Protein AF-A0A183E376-F1 (afdb_monomer)

Structure (mmCIF, N/CA/C/O backbone):
data_AF-A0A183E376-F1
#
_entry.id   AF-A0A183E376-F1
#
loop_
_atom_site.group_PDB
_atom_site.id
_atom_site.type_symbol
_atom_site.label_atom_id
_atom_site.label_alt_id
_atom_site.label_comp_id
_atom_site.label_asym_id
_atom_site.label_entity_id
_atom_site.label_seq_id
_atom_site.pdbx_PDB_ins_code
_atom_site.Cartn_x
_atom_site.Cartn_y
_atom_site.Cartn_z
_atom_site.occupancy
_atom_site.B_iso_or_equiv
_atom_site.auth_seq_id
_atom_site.auth_comp_id
_atom_site.auth_asym_id
_atom_site.auth_atom_id
_atom_site.pdbx_PDB_model_num
ATOM 1 N N . MET A 1 1 ? 14.351 11.798 -11.658 1.00 50.25 1 MET A N 1
ATOM 2 C CA . MET A 1 1 ? 14.810 10.949 -10.540 1.00 50.25 1 MET A CA 1
ATOM 3 C C . MET A 1 1 ? 15.239 11.884 -9.423 1.00 50.25 1 MET A C 1
ATOM 5 O O . MET A 1 1 ? 16.156 12.667 -9.634 1.00 50.25 1 MET A O 1
ATOM 9 N N . GLY A 1 2 ? 14.465 11.924 -8.334 1.00 54.00 2 GLY A N 1
ATOM 10 C CA . GLY A 1 2 ? 14.733 12.778 -7.173 1.00 54.00 2 GLY A CA 1
ATOM 11 C C . GLY A 1 2 ? 15.981 12.310 -6.428 1.00 54.00 2 GLY A C 1
ATOM 12 O O . GLY A 1 2 ? 16.328 11.134 -6.498 1.00 54.00 2 GLY A O 1
ATOM 13 N N . GLY A 1 3 ? 16.681 13.236 -5.774 1.00 65.81 3 GLY A N 1
ATOM 14 C CA . GLY A 1 3 ? 17.903 12.918 -5.037 1.00 65.81 3 GLY A CA 1
ATOM 15 C C . GLY A 1 3 ? 17.673 11.877 -3.939 1.00 65.81 3 GLY A C 1
ATOM 16 O O . GLY A 1 3 ? 16.569 11.754 -3.410 1.00 65.81 3 GLY A O 1
ATOM 17 N N . ASN A 1 4 ? 18.739 11.167 -3.565 1.00 78.88 4 ASN A N 1
ATOM 18 C CA . ASN A 1 4 ? 18.690 10.031 -2.634 1.00 78.88 4 ASN A CA 1
ATOM 19 C C . ASN A 1 4 ? 18.028 10.346 -1.282 1.00 78.88 4 ASN A C 1
ATOM 21 O O . ASN A 1 4 ? 17.502 9.448 -0.647 1.00 78.88 4 ASN A O 1
ATOM 25 N N . ALA A 1 5 ? 17.994 11.612 -0.863 1.00 84.50 5 ALA A N 1
ATOM 26 C CA . ALA A 1 5 ? 17.405 12.006 0.411 1.00 84.50 5 ALA A CA 1
ATOM 27 C C . ALA A 1 5 ? 15.865 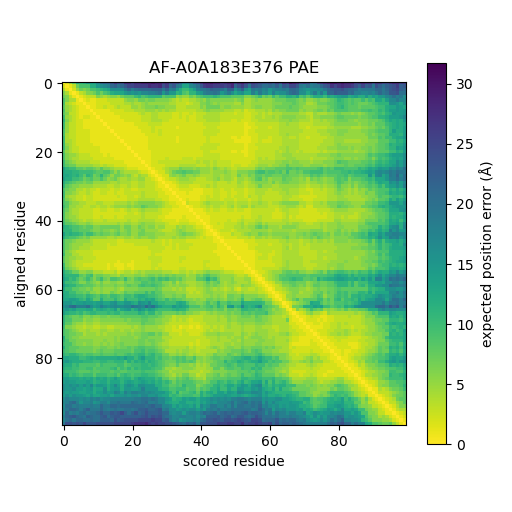12.001 0.426 1.00 84.50 5 ALA A C 1
ATOM 29 O O . ALA A 1 5 ? 15.271 11.883 1.495 1.00 84.50 5 ALA A O 1
ATOM 30 N N . SER A 1 6 ? 15.182 12.170 -0.716 1.00 86.81 6 SER A N 1
ATOM 31 C CA . SER A 1 6 ? 13.720 12.323 -0.685 1.00 86.81 6 SER A CA 1
ATOM 32 C C . SER A 1 6 ? 12.979 11.052 -0.244 1.00 86.81 6 SER A C 1
ATOM 34 O O . SER A 1 6 ? 12.087 11.179 0.597 1.00 86.81 6 SER A O 1
ATOM 36 N N . PRO A 1 7 ? 13.329 9.834 -0.715 1.00 85.56 7 PRO A N 1
ATOM 37 C CA . PRO A 1 7 ? 12.722 8.604 -0.202 1.00 85.56 7 PRO A CA 1
ATOM 38 C C . PRO A 1 7 ? 13.074 8.356 1.271 1.00 85.56 7 PRO A C 1
ATOM 40 O O . PRO A 1 7 ? 12.203 7.947 2.041 1.00 85.56 7 PRO A O 1
ATOM 43 N N . ASP A 1 8 ? 14.308 8.687 1.668 1.00 86.31 8 ASP A N 1
ATOM 44 C CA . ASP A 1 8 ? 14.815 8.526 3.037 1.00 86.31 8 ASP A CA 1
ATOM 45 C C . ASP A 1 8 ? 14.069 9.401 4.051 1.00 86.31 8 ASP A C 1
ATOM 47 O O . ASP A 1 8 ? 13.985 9.059 5.227 1.00 86.31 8 ASP A O 1
ATOM 51 N N . ILE A 1 9 ? 13.487 10.517 3.605 1.00 88.56 9 ILE A N 1
ATOM 52 C CA . ILE A 1 9 ? 12.642 11.380 4.439 1.00 88.56 9 ILE A CA 1
ATOM 53 C C . ILE A 1 9 ? 11.174 10.951 4.352 1.00 88.56 9 ILE A C 1
ATOM 55 O O . ILE A 1 9 ? 10.488 10.865 5.376 1.00 88.56 9 ILE A O 1
ATOM 59 N N . ALA A 1 10 ? 10.671 10.681 3.145 1.00 89.00 10 ALA A N 1
ATOM 60 C CA . ALA A 1 10 ? 9.257 10.393 2.926 1.00 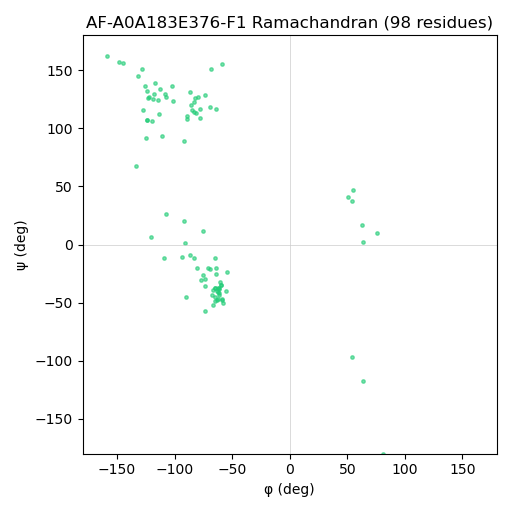89.00 10 ALA A CA 1
ATOM 61 C C . ALA A 1 10 ? 8.822 9.090 3.608 1.00 89.00 10 ALA A C 1
ATOM 63 O O . ALA A 1 10 ? 7.795 9.069 4.291 1.00 89.00 10 ALA A O 1
ATOM 64 N N . ALA A 1 11 ? 9.606 8.013 3.476 1.00 90.06 11 ALA A N 1
ATOM 65 C CA . ALA A 1 11 ? 9.193 6.709 3.981 1.00 90.06 11 ALA A CA 1
ATOM 66 C C . ALA A 1 11 ? 9.054 6.686 5.516 1.00 90.06 11 ALA A C 1
ATOM 68 O O . ALA A 1 11 ? 7.987 6.270 5.977 1.00 90.06 11 ALA A O 1
ATOM 69 N N . PRO A 1 12 ? 10.025 7.183 6.315 1.00 92.06 12 PRO A N 1
ATOM 70 C CA . PRO A 1 12 ? 9.871 7.266 7.767 1.00 92.06 12 PRO A CA 1
ATOM 71 C C . PRO A 1 12 ? 8.768 8.232 8.200 1.00 92.06 12 PRO A C 1
ATOM 73 O O . PRO A 1 12 ? 8.041 7.930 9.144 1.00 92.06 12 PRO A O 1
ATOM 76 N N . THR A 1 13 ? 8.607 9.366 7.505 1.00 92.75 13 THR A N 1
ATOM 77 C CA . THR A 1 13 ? 7.552 10.345 7.819 1.00 92.75 13 THR A CA 1
ATOM 78 C C . THR A 1 13 ? 6.171 9.699 7.737 1.00 92.75 13 THR A C 1
ATOM 80 O O . THR A 1 13 ? 5.401 9.760 8.696 1.00 92.75 13 THR A O 1
ATOM 83 N N . LEU A 1 14 ? 5.883 9.008 6.631 1.00 93.25 14 LEU A N 1
ATOM 84 C CA . LEU A 1 14 ? 4.620 8.293 6.448 1.00 93.25 14 LEU A CA 1
ATOM 85 C C . LEU A 1 14 ? 4.454 7.165 7.481 1.00 93.25 14 LEU A C 1
ATOM 87 O O . LEU A 1 14 ? 3.379 7.032 8.063 1.00 93.25 14 LEU A O 1
ATOM 91 N N . SER A 1 15 ? 5.526 6.427 7.799 1.00 93.56 15 SER A N 1
ATOM 92 C CA . SER A 1 15 ? 5.492 5.367 8.821 1.00 93.56 15 SER A CA 1
ATOM 93 C C . SER A 1 15 ? 5.138 5.890 10.214 1.00 93.56 15 SER A C 1
ATOM 95 O O . SER A 1 15 ? 4.399 5.248 10.961 1.00 93.56 15 SER A O 1
ATOM 97 N N . VAL A 1 16 ? 5.633 7.074 10.583 1.00 94.94 16 VAL A N 1
ATOM 98 C CA . VAL A 1 16 ? 5.304 7.711 11.867 1.00 94.94 16 VAL A CA 1
ATOM 99 C C . VAL A 1 16 ? 3.827 8.118 11.916 1.00 94.94 16 VAL A C 1
ATOM 101 O O . VAL A 1 16 ? 3.173 7.925 12.945 1.00 94.94 16 VAL A O 1
ATOM 104 N N . MET A 1 17 ? 3.274 8.627 10.811 1.00 94.50 17 MET A N 1
ATOM 105 C CA . MET A 1 17 ? 1.849 8.974 10.710 1.00 94.50 17 MET A CA 1
ATOM 106 C C . MET A 1 17 ? 0.959 7.733 10.885 1.00 94.50 17 MET A C 1
ATOM 108 O O . MET A 1 17 ? 0.031 7.745 11.699 1.00 94.50 17 MET A O 1
ATOM 112 N N . GLU A 1 18 ? 1.288 6.642 10.189 1.00 94.25 18 GLU A N 1
ATOM 113 C CA . GLU A 1 18 ? 0.611 5.341 10.304 1.00 94.25 18 GLU A CA 1
ATOM 114 C C . GLU A 1 18 ? 0.670 4.808 11.741 1.00 94.25 18 GLU A C 1
ATOM 116 O O . GLU A 1 18 ? -0.358 4.448 12.320 1.00 94.25 18 GLU A O 1
ATOM 121 N N . PHE A 1 19 ? 1.858 4.830 12.356 1.00 94.25 19 PHE A N 1
ATOM 122 C CA . PHE A 1 19 ? 2.059 4.379 13.732 1.00 94.25 19 PHE A CA 1
ATOM 123 C C . PHE A 1 19 ? 1.205 5.166 14.730 1.00 94.25 19 PHE A C 1
ATOM 125 O O . PHE A 1 19 ? 0.532 4.575 15.579 1.00 94.25 19 PHE A O 1
ATOM 132 N N . HIS A 1 20 ? 1.191 6.498 14.633 1.00 95.19 20 HIS A N 1
ATOM 133 C CA . HIS A 1 20 ? 0.368 7.328 15.511 1.00 95.19 20 HIS A CA 1
ATOM 134 C C . HIS A 1 20 ? -1.123 7.038 15.354 1.00 95.19 20 HIS A C 1
ATOM 136 O O . HIS A 1 20 ? -1.853 7.038 16.351 1.00 95.19 20 HIS A O 1
ATOM 142 N N . TYR A 1 21 ? -1.572 6.775 14.128 1.00 94.12 21 TYR A N 1
ATOM 143 C CA . TYR A 1 21 ? -2.957 6.425 13.864 1.00 94.12 21 TYR A CA 1
ATOM 144 C C . TYR A 1 21 ? -3.331 5.072 14.478 1.00 94.12 21 TYR A C 1
ATOM 146 O O . TYR A 1 21 ? -4.291 5.007 15.250 1.00 94.12 21 TYR A O 1
ATOM 154 N N . ILE A 1 22 ? -2.548 4.023 14.204 1.00 92.69 22 ILE A N 1
ATOM 155 C CA . ILE A 1 22 ? -2.784 2.659 14.708 1.00 92.69 22 ILE A CA 1
ATOM 156 C C . ILE A 1 22 ? -2.736 2.638 16.236 1.00 92.69 22 ILE A C 1
ATOM 158 O O . ILE A 1 22 ? -3.626 2.084 16.879 1.00 92.69 22 ILE A O 1
ATOM 162 N N . ARG A 1 23 ? -1.756 3.319 16.841 1.00 94.19 23 ARG A N 1
ATOM 163 C CA . ARG A 1 23 ? -1.627 3.405 18.303 1.00 94.19 23 ARG A CA 1
ATOM 164 C C . ARG A 1 23 ? -2.853 4.038 18.967 1.00 94.19 23 ARG A C 1
ATOM 166 O O . ARG A 1 23 ? -3.204 3.652 20.078 1.00 94.19 23 ARG A O 1
ATOM 173 N N . ARG A 1 24 ? -3.494 5.017 18.319 1.00 94.88 24 ARG A N 1
ATOM 174 C CA . ARG A 1 24 ? -4.725 5.655 18.821 1.00 94.88 24 ARG A CA 1
ATOM 175 C C . ARG A 1 24 ? -5.983 4.830 18.540 1.00 94.88 24 ARG A C 1
ATOM 177 O O . ARG A 1 24 ? -6.987 5.035 19.213 1.00 94.88 24 ARG A O 1
ATOM 184 N N . HIS A 1 25 ? -5.927 3.908 17.581 1.00 90.81 25 HIS A N 1
ATOM 185 C CA . HIS A 1 25 ? -7.066 3.104 17.144 1.00 90.81 25 HIS A CA 1
ATOM 186 C C . HIS A 1 25 ? -6.676 1.614 17.021 1.00 90.81 25 HIS A C 1
ATOM 188 O O . HIS A 1 25 ? -6.647 1.062 15.915 1.00 90.81 25 HIS A O 1
ATOM 194 N N . PRO A 1 26 ? -6.382 0.941 18.150 1.00 84.19 26 PRO A N 1
ATOM 195 C CA . PRO A 1 26 ? -5.799 -0.405 18.158 1.00 84.19 26 PRO A CA 1
ATOM 196 C C . PRO A 1 26 ? -6.705 -1.493 17.558 1.00 84.19 26 PRO A C 1
ATOM 198 O O . PRO A 1 26 ? -6.209 -2.529 17.134 1.00 84.19 26 PRO A O 1
ATOM 201 N N . ASN A 1 27 ? -8.017 -1.251 17.468 1.00 85.38 27 ASN A N 1
ATOM 202 C CA . ASN A 1 27 ? -9.012 -2.221 16.990 1.00 85.38 27 ASN A CA 1
ATOM 203 C C . ASN A 1 27 ? -9.558 -1.886 15.594 1.00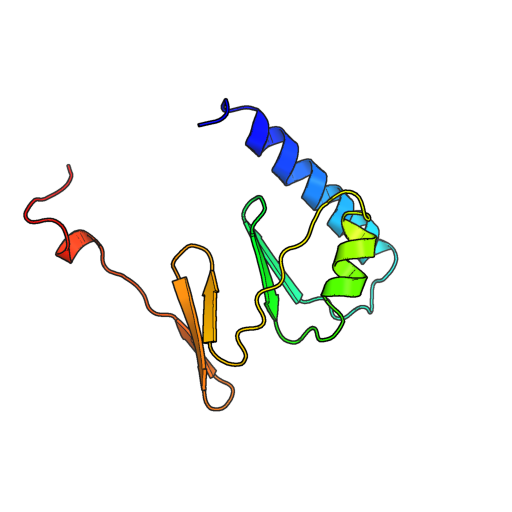 85.38 27 ASN A C 1
ATOM 205 O O . ASN A 1 27 ? -10.690 -2.224 15.268 1.00 85.38 27 ASN A O 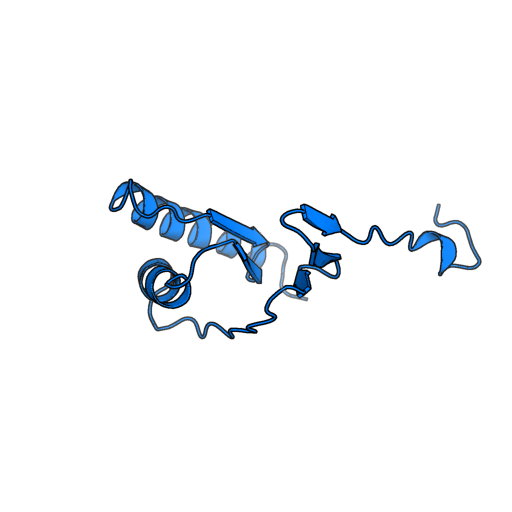1
ATOM 209 N N . THR A 1 28 ? -8.782 -1.178 14.775 1.00 82.12 28 THR A N 1
ATOM 210 C CA . THR A 1 28 ? -9.209 -0.786 13.420 1.00 82.12 28 THR A CA 1
ATOM 211 C C . THR A 1 28 ? -9.268 -1.943 12.433 1.00 82.12 28 THR A C 1
ATOM 213 O O . THR A 1 28 ? -9.916 -1.807 11.403 1.00 82.12 28 THR A O 1
ATOM 216 N N . GLY A 1 29 ? -8.579 -3.057 12.702 1.00 82.62 29 GLY A N 1
ATOM 217 C CA . GLY A 1 29 ? -8.466 -4.159 11.740 1.00 82.62 29 GLY A CA 1
ATOM 218 C C . GLY A 1 29 ? -7.748 -3.764 10.443 1.00 82.62 29 GLY A C 1
ATOM 219 O O . GLY A 1 29 ? -7.860 -4.467 9.444 1.00 82.62 29 GLY A O 1
ATOM 220 N N . LEU A 1 30 ? -7.026 -2.636 10.443 1.00 86.19 30 LEU A N 1
ATOM 221 C CA . LEU A 1 30 ? -6.309 -2.128 9.279 1.00 86.19 30 LEU A CA 1
ATOM 222 C C . LEU A 1 30 ? -5.198 -3.096 8.867 1.00 86.19 30 LEU A C 1
ATOM 224 O O . LEU A 1 30 ? -4.235 -3.300 9.604 1.00 86.19 30 LEU A O 1
ATOM 228 N N . CYS A 1 31 ? -5.324 -3.647 7.661 1.00 86.19 31 CYS A N 1
ATOM 229 C CA . CYS A 1 31 ? -4.314 -4.477 7.022 1.00 86.19 31 CYS A CA 1
ATOM 230 C C . CYS A 1 31 ? -3.955 -3.866 5.665 1.00 86.19 31 CYS A C 1
ATOM 232 O O . CYS A 1 31 ? -4.752 -3.883 4.723 1.00 86.19 31 CYS A O 1
ATOM 234 N N . PHE A 1 32 ? -2.763 -3.281 5.579 1.00 90.06 32 PHE A N 1
ATOM 235 C CA . PHE A 1 32 ? -2.251 -2.710 4.342 1.00 90.06 32 PHE A CA 1
ATOM 236 C C . PHE A 1 32 ? -0.727 -2.829 4.267 1.00 90.06 32 PHE A C 1
ATOM 238 O O . PHE A 1 32 ? -0.041 -2.933 5.284 1.00 90.06 32 PHE A O 1
ATOM 245 N N . PHE A 1 33 ? -0.212 -2.789 3.045 1.00 90.44 33 PHE A N 1
ATOM 246 C CA . PHE A 1 33 ? 1.206 -2.736 2.719 1.00 90.44 33 PHE A CA 1
ATOM 247 C C . PHE A 1 33 ? 1.489 -1.422 2.004 1.00 90.44 33 PHE A C 1
ATOM 249 O O . PHE A 1 33 ? 0.709 -1.004 1.149 1.00 90.44 33 PHE A O 1
ATOM 256 N N . ARG A 1 34 ? 2.610 -0.778 2.329 1.00 92.50 34 ARG A N 1
ATOM 257 C CA . ARG A 1 34 ? 3.056 0.432 1.639 1.00 92.50 34 ARG A CA 1
ATOM 258 C C . ARG A 1 34 ? 4.473 0.261 1.119 1.00 92.50 34 ARG A C 1
ATOM 260 O O . ARG A 1 34 ? 5.353 -0.205 1.839 1.00 92.50 34 ARG A O 1
ATOM 267 N N . TYR A 1 35 ? 4.686 0.701 -0.112 1.00 90.25 35 TYR A N 1
ATOM 268 C CA . TYR A 1 35 ? 6.004 0.875 -0.700 1.00 90.25 35 TYR A CA 1
ATOM 269 C C . TYR A 1 35 ? 6.138 2.313 -1.181 1.00 90.25 35 TYR A C 1
ATOM 271 O O . TYR A 1 35 ? 5.524 2.700 -2.173 1.00 90.25 35 TYR A O 1
ATOM 279 N N . ILE A 1 36 ? 6.930 3.094 -0.443 1.00 87.69 36 ILE A N 1
ATOM 280 C CA . ILE A 1 36 ? 7.077 4.544 -0.613 1.00 87.69 36 ILE A CA 1
ATOM 281 C C . ILE A 1 36 ? 5.700 5.228 -0.557 1.00 87.69 36 ILE A C 1
ATOM 283 O O . ILE A 1 36 ? 5.201 5.454 0.547 1.00 87.69 36 ILE A O 1
ATOM 287 N N . ASP A 1 37 ? 5.096 5.509 -1.707 1.00 86.12 37 ASP A N 1
ATOM 288 C CA . ASP A 1 37 ? 3.822 6.196 -1.918 1.00 86.12 37 ASP A CA 1
ATOM 289 C C . ASP A 1 37 ? 2.698 5.274 -2.426 1.00 86.12 37 ASP A C 1
ATOM 291 O O . ASP A 1 37 ? 1.527 5.651 -2.380 1.00 86.12 37 ASP A O 1
ATOM 295 N N . ASN A 1 38 ? 3.017 4.047 -2.846 1.00 89.06 38 ASN A N 1
ATOM 296 C CA . ASN A 1 38 ? 2.030 3.062 -3.278 1.00 89.06 38 ASN A CA 1
ATOM 297 C C . ASN A 1 38 ? 1.494 2.274 -2.085 1.00 89.06 38 ASN A C 1
ATOM 299 O O . ASN A 1 38 ? 2.272 1.731 -1.296 1.00 89.06 38 ASN A O 1
ATOM 303 N N . ILE A 1 39 ? 0.168 2.153 -1.983 1.00 91.25 39 ILE A N 1
ATOM 304 C CA . ILE A 1 39 ? -0.500 1.444 -0.888 1.00 91.25 39 ILE A CA 1
ATOM 305 C C . ILE A 1 39 ? -1.414 0.345 -1.431 1.00 91.25 39 ILE A C 1
ATOM 307 O O . ILE A 1 39 ? -2.245 0.588 -2.303 1.00 91.25 39 ILE A O 1
ATOM 311 N N . LEU A 1 40 ? -1.292 -0.848 -0.855 1.00 90.44 40 LEU A N 1
ATOM 312 C CA . LEU A 1 40 ? -2.180 -1.983 -1.066 1.00 90.44 40 LEU A CA 1
ATOM 313 C C . LEU A 1 40 ? -2.928 -2.276 0.234 1.00 90.44 40 LEU A C 1
ATOM 315 O O . LEU A 1 40 ? -2.321 -2.720 1.204 1.00 90.44 40 LEU A O 1
ATOM 319 N N . ALA A 1 41 ? -4.240 -2.062 0.252 1.00 89.00 41 ALA A N 1
ATOM 320 C CA . ALA A 1 41 ? -5.098 -2.436 1.373 1.00 89.00 41 ALA A CA 1
ATOM 321 C C . ALA A 1 41 ? -5.871 -3.718 1.048 1.00 89.00 41 ALA A C 1
ATOM 323 O O . ALA A 1 41 ? -6.406 -3.858 -0.052 1.00 89.00 41 ALA A O 1
ATOM 324 N N . ILE A 1 42 ? -5.948 -4.644 2.006 1.00 83.38 42 ILE A N 1
ATOM 325 C CA . ILE A 1 42 ? -6.635 -5.931 1.836 1.00 83.38 42 ILE A CA 1
ATOM 326 C C . ILE A 1 42 ? -7.787 -6.001 2.833 1.00 83.38 42 ILE A C 1
ATOM 328 O O . ILE A 1 42 ? -7.596 -5.774 4.025 1.00 83.38 42 ILE A O 1
ATOM 332 N N . ASN A 1 43 ? -8.983 -6.333 2.339 1.00 81.19 43 ASN A N 1
ATOM 333 C CA . ASN A 1 43 ? -10.185 -6.520 3.158 1.00 81.19 43 ASN A CA 1
ATOM 334 C C . ASN A 1 43 ? -10.519 -5.319 4.072 1.00 81.19 43 ASN A C 1
ATOM 336 O O . ASN A 1 43 ? -10.959 -5.483 5.207 1.00 81.19 43 ASN A O 1
ATOM 340 N N . CYS A 1 44 ? -10.292 -4.098 3.584 1.00 82.81 44 CYS A N 1
ATOM 341 C CA . CYS A 1 44 ? -10.552 -2.870 4.327 1.00 82.81 44 CYS A CA 1
ATOM 342 C C . CYS A 1 44 ? -11.472 -1.961 3.501 1.00 82.81 44 CYS A C 1
ATOM 344 O O . CYS A 1 44 ? -11.007 -1.195 2.659 1.00 82.81 44 CYS A O 1
ATOM 346 N N . LEU A 1 45 ? -12.787 -2.088 3.715 1.00 80.00 45 LEU A N 1
ATOM 347 C CA . LEU A 1 45 ? -13.807 -1.324 2.979 1.00 80.00 45 LEU A CA 1
ATOM 348 C C . LEU A 1 45 ? -13.662 0.185 3.211 1.00 80.00 45 LEU A C 1
ATOM 350 O O . LEU A 1 45 ? -13.683 0.965 2.263 1.00 80.00 45 LEU A O 1
ATOM 354 N N . ASP A 1 46 ? -13.404 0.577 4.459 1.00 85.81 46 ASP A N 1
ATOM 355 C CA . ASP A 1 46 ? -13.291 1.980 4.866 1.00 85.81 46 ASP A CA 1
ATOM 356 C C . ASP A 1 46 ? -11.845 2.500 4.785 1.00 85.81 46 ASP A C 1
ATOM 358 O O . ASP A 1 46 ? -11.486 3.498 5.422 1.00 85.81 46 ASP A O 1
ATOM 362 N N . PHE A 1 47 ? -10.979 1.830 4.008 1.00 87.31 47 PHE A N 1
ATOM 363 C CA . PHE A 1 47 ? -9.557 2.169 3.939 1.00 87.31 47 PHE A CA 1
ATOM 364 C C . PHE A 1 47 ? -9.331 3.634 3.568 1.00 87.31 47 PHE A C 1
ATOM 366 O O . PHE A 1 47 ? -8.470 4.287 4.149 1.00 87.31 47 PHE A O 1
ATOM 373 N N . LEU A 1 48 ? -10.121 4.176 2.639 1.00 87.56 48 LEU A N 1
ATOM 374 C CA . LEU A 1 48 ? -9.969 5.560 2.201 1.00 87.56 48 LEU A CA 1
ATOM 375 C C . LEU A 1 48 ? -10.210 6.561 3.342 1.00 87.56 48 LEU A C 1
ATOM 377 O O . LEU A 1 48 ? -9.501 7.564 3.444 1.00 87.56 48 LEU A O 1
ATOM 381 N N . ASP A 1 49 ? -11.166 6.286 4.227 1.00 89.38 49 ASP A N 1
ATOM 382 C CA . ASP A 1 49 ? -11.451 7.150 5.373 1.00 89.38 49 ASP A CA 1
ATOM 383 C C . ASP A 1 49 ? -10.371 7.039 6.446 1.00 89.38 49 ASP A C 1
ATOM 385 O O . ASP A 1 49 ? -10.003 8.043 7.063 1.00 89.3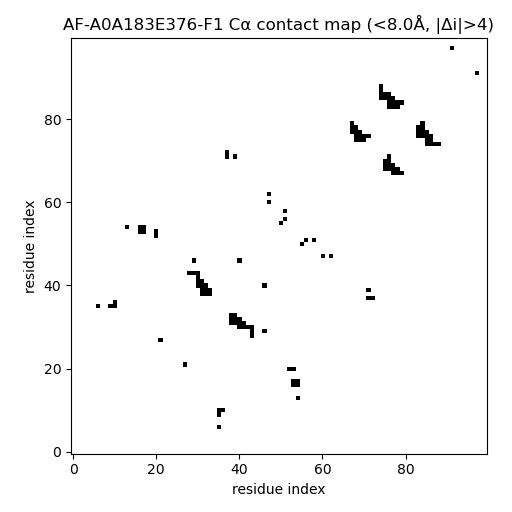8 49 ASP A O 1
ATOM 389 N N . HIS A 1 50 ? -9.811 5.845 6.641 1.00 90.75 50 HIS A N 1
ATOM 390 C CA . HIS A 1 50 ? -8.619 5.668 7.464 1.00 90.75 50 HIS A CA 1
ATOM 391 C C . HIS A 1 50 ? -7.420 6.415 6.874 1.00 90.75 50 HIS A C 1
ATOM 393 O O . HIS A 1 50 ? -6.776 7.187 7.579 1.00 90.75 50 HIS A O 1
ATOM 399 N N . ALA A 1 51 ? -7.163 6.268 5.578 1.00 90.69 51 ALA A N 1
ATOM 400 C CA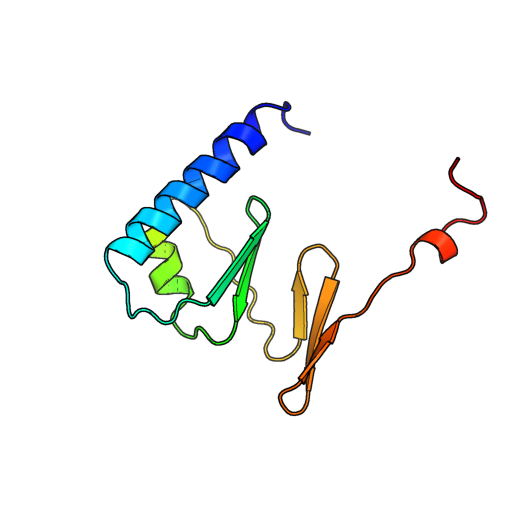 . ALA A 1 51 ? -6.036 6.884 4.895 1.00 90.69 51 ALA A CA 1
ATOM 401 C C . ALA A 1 51 ? -6.103 8.419 4.939 1.00 90.69 51 ALA A C 1
ATOM 403 O O . ALA A 1 51 ? -5.102 9.060 5.249 1.00 90.69 51 ALA A O 1
ATOM 404 N N . LYS A 1 52 ? -7.288 9.023 4.765 1.00 91.06 52 LYS A N 1
ATOM 405 C CA . LYS A 1 52 ? -7.488 10.474 4.965 1.00 91.06 52 LYS A CA 1
ATOM 406 C C . LYS A 1 52 ? -7.158 10.931 6.387 1.00 91.06 52 LYS A C 1
ATOM 408 O O . LYS A 1 52 ? -6.663 12.038 6.576 1.00 91.06 52 LYS A O 1
ATOM 413 N N . LYS A 1 53 ? -7.430 10.102 7.399 1.00 92.62 53 LYS A N 1
ATOM 414 C CA . LYS A 1 53 ? -7.094 10.408 8.801 1.00 92.62 53 LYS A CA 1
ATOM 415 C C . LYS A 1 53 ? -5.609 10.194 9.104 1.00 92.62 53 LYS A C 1
ATOM 417 O O . LYS A 1 53 ? -5.077 10.887 9.966 1.00 92.62 53 LYS A O 1
ATOM 422 N N . ILE A 1 54 ? -4.962 9.247 8.422 1.00 93.19 54 ILE A N 1
ATOM 423 C CA . ILE A 1 54 ? -3.529 8.966 8.565 1.00 93.19 54 ILE A CA 1
ATOM 424 C C . ILE A 1 54 ? -2.717 10.078 7.901 1.00 93.19 54 ILE A C 1
ATOM 426 O O . ILE A 1 54 ? -1.914 10.716 8.570 1.00 93.19 54 ILE A O 1
ATOM 430 N N . TYR A 1 55 ? -2.941 10.323 6.608 1.00 92.00 55 TYR A N 1
ATOM 431 C CA . TYR A 1 55 ? -2.102 11.201 5.784 1.00 92.00 55 TYR A CA 1
ATOM 432 C C . TYR A 1 55 ? -2.609 12.647 5.721 1.00 92.00 55 TYR A C 1
ATOM 434 O O . TYR A 1 55 ? -1.898 13.537 5.261 1.00 92.00 55 TYR A O 1
ATOM 442 N N . GLY A 1 56 ? -3.823 12.906 6.209 1.00 88.69 56 GLY A N 1
ATOM 443 C CA . GLY A 1 56 ? -4.494 14.192 6.064 1.00 88.69 56 GLY A CA 1
ATOM 444 C C . GLY A 1 56 ? -5.158 14.355 4.695 1.00 88.69 56 GLY A C 1
ATOM 445 O O . GLY A 1 56 ? -5.116 13.476 3.837 1.00 88.69 56 GLY A O 1
ATOM 446 N N . THR A 1 57 ? -5.792 15.507 4.486 1.00 83.31 57 THR A N 1
ATOM 447 C CA . THR A 1 57 ? -6.489 15.846 3.232 1.00 83.31 57 THR A CA 1
ATOM 448 C C . THR A 1 57 ? -5.574 16.465 2.179 1.00 83.31 57 THR A C 1
ATOM 450 O O . THR A 1 57 ? -5.988 16.649 1.039 1.00 83.31 57 THR A O 1
ATOM 453 N N . THR A 1 58 ? -4.335 16.792 2.550 1.00 80.00 58 THR A N 1
ATOM 454 C CA . THR A 1 58 ? -3.346 17.415 1.665 1.00 80.00 58 THR A CA 1
ATOM 455 C C . THR A 1 58 ? -2.785 16.429 0.642 1.00 80.00 58 THR A C 1
ATOM 457 O O . THR A 1 58 ? -2.418 16.832 -0.459 1.00 80.00 58 THR A O 1
ATOM 460 N N . PHE A 1 59 ? -2.729 15.138 0.983 1.00 79.50 59 PHE A N 1
ATOM 461 C CA . PHE A 1 59 ? -2.322 14.089 0.054 1.00 79.50 59 PHE A CA 1
ATOM 462 C C . PHE A 1 59 ? -3.524 13.623 -0.767 1.00 79.50 59 PHE A C 1
ATOM 464 O O . PHE A 1 59 ? -4.516 13.131 -0.230 1.00 79.50 59 PHE A O 1
ATOM 471 N N . THR A 1 60 ? -3.425 13.764 -2.090 1.00 81.31 60 THR A N 1
ATOM 472 C CA . THR A 1 60 ? -4.434 13.226 -3.006 1.00 81.31 60 THR A CA 1
ATOM 473 C C . THR A 1 60 ? -4.207 11.726 -3.153 1.00 81.31 60 THR A C 1
ATOM 475 O O . THR A 1 60 ? -3.223 11.299 -3.751 1.00 81.31 60 THR A O 1
ATOM 478 N N . LEU A 1 61 ? -5.106 10.926 -2.584 1.00 81.75 61 LEU A N 1
ATOM 479 C CA . LEU A 1 61 ? -5.080 9.472 -2.708 1.00 81.75 61 LEU A CA 1
ATOM 480 C C . LEU A 1 61 ? -5.886 9.057 -3.937 1.00 81.75 61 LEU A C 1
ATOM 482 O O . LEU A 1 61 ? -7.117 9.113 -3.931 1.00 81.75 61 LEU A O 1
ATOM 486 N N . ASN A 1 62 ? -5.189 8.619 -4.982 1.00 81.44 62 ASN A N 1
ATOM 487 C CA . ASN A 1 62 ? -5.829 8.017 -6.143 1.00 81.44 62 ASN A CA 1
ATOM 488 C C . ASN A 1 62 ? -6.211 6.579 -5.798 1.00 81.44 62 ASN A C 1
ATOM 490 O O . ASN A 1 62 ? -5.353 5.753 -5.496 1.00 81.44 62 ASN A O 1
ATOM 494 N N . THR A 1 63 ? -7.511 6.294 -5.808 1.00 75.38 63 THR A N 1
ATOM 495 C CA . THR A 1 63 ? -8.030 4.963 -5.496 1.00 75.38 63 THR A CA 1
ATOM 496 C C . THR A 1 63 ? -8.386 4.234 -6.778 1.00 75.38 63 THR A C 1
ATOM 498 O O . THR A 1 63 ? -9.208 4.698 -7.565 1.00 75.38 63 THR A O 1
ATOM 501 N N . THR A 1 64 ? -7.785 3.064 -6.965 1.00 76.94 64 THR A N 1
ATOM 502 C CA . THR A 1 64 ? -8.122 2.157 -8.061 1.00 76.94 64 THR A CA 1
ATOM 503 C C . THR A 1 64 ? -8.802 0.939 -7.451 1.00 76.94 64 THR A C 1
ATOM 505 O O . THR A 1 64 ? -8.137 0.012 -6.985 1.00 76.94 64 THR A O 1
ATOM 508 N N . TYR A 1 65 ? -10.138 0.947 -7.385 1.00 72.56 65 TYR A N 1
ATOM 509 C CA . TYR A 1 65 ? -10.862 -0.263 -7.001 1.00 72.56 65 TYR A CA 1
ATOM 510 C C . TYR A 1 65 ? -10.722 -1.284 -8.121 1.00 72.56 65 TYR A C 1
ATOM 512 O O . TYR A 1 65 ? -11.163 -1.043 -9.242 1.00 72.56 65 TYR A O 1
ATOM 520 N N . SER A 1 66 ? -10.113 -2.418 -7.800 1.00 66.31 66 SER A N 1
ATOM 521 C CA . SER A 1 66 ? -9.785 -3.432 -8.801 1.00 66.31 66 SER A CA 1
ATOM 522 C C . SER A 1 66 ? -10.465 -4.788 -8.495 1.00 66.31 66 SER A C 1
ATOM 524 O O . SER A 1 66 ? -10.311 -5.777 -9.208 1.00 66.31 66 SER A O 1
ATOM 526 N N . GLY A 1 67 ? -11.334 -4.823 -7.473 1.00 81.56 67 GLY A N 1
ATOM 527 C CA . GLY A 1 67 ? -12.118 -6.005 -7.118 1.00 81.56 67 GLY A CA 1
ATOM 528 C C . GLY A 1 67 ? -11.235 -7.173 -6.686 1.00 81.56 67 GLY A C 1
ATOM 529 O O . GLY A 1 67 ? -10.542 -7.090 -5.676 1.00 81.56 67 GLY A O 1
ATOM 530 N N . GLN A 1 68 ? -11.290 -8.268 -7.444 1.00 84.12 68 GLN A N 1
ATOM 531 C CA . GLN A 1 68 ? -10.515 -9.488 -7.198 1.00 84.12 68 GLN A CA 1
ATOM 532 C C . GLN A 1 68 ? -9.160 -9.510 -7.911 1.00 84.12 68 GLN A C 1
ATOM 534 O O . GLN A 1 68 ? -8.455 -10.502 -7.808 1.00 84.12 68 GLN A O 1
ATOM 539 N N . TYR A 1 69 ? -8.785 -8.466 -8.640 1.00 86.69 69 TYR A N 1
ATOM 540 C CA . TYR A 1 69 ? -7.510 -8.376 -9.347 1.00 86.69 69 TYR A CA 1
ATOM 541 C C . TYR A 1 69 ? -6.876 -7.027 -9.035 1.00 86.69 69 TYR A C 1
ATOM 543 O O . TYR A 1 69 ? -7.603 -6.067 -8.878 1.00 86.69 69 TYR A O 1
ATOM 551 N N . THR A 1 70 ? -5.563 -6.898 -8.925 1.00 87.81 70 THR A N 1
ATOM 5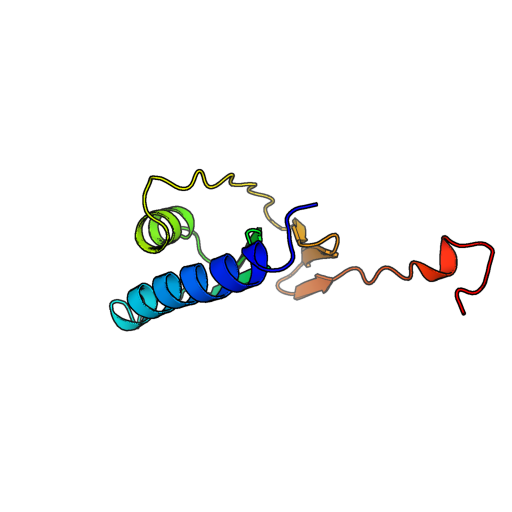52 C CA . THR A 1 70 ? -4.886 -5.597 -8.851 1.00 87.81 70 THR A CA 1
ATOM 553 C C . THR A 1 70 ? -3.427 -5.747 -9.258 1.00 87.81 70 THR A C 1
ATOM 555 O O . THR A 1 70 ? -2.888 -6.851 -9.230 1.00 87.81 70 THR A O 1
ATOM 558 N N . CYS A 1 71 ? -2.774 -4.639 -9.597 1.00 87.69 71 CYS A N 1
ATOM 559 C CA . CYS A 1 71 ? -1.332 -4.599 -9.806 1.00 87.69 71 CYS A CA 1
ATOM 560 C C . CYS A 1 71 ? -0.689 -3.716 -8.737 1.00 87.69 71 CYS A C 1
ATOM 562 O O . CYS A 1 71 ? -1.048 -2.546 -8.596 1.00 87.69 71 CYS A O 1
ATOM 564 N N . PHE A 1 72 ? 0.275 -4.261 -7.998 1.00 87.94 72 PHE A N 1
ATOM 565 C CA . PHE A 1 72 ? 1.031 -3.531 -6.982 1.00 87.94 72 PHE A CA 1
ATOM 566 C C . PHE A 1 72 ? 2.530 -3.706 -7.225 1.00 87.94 72 PHE A C 1
ATOM 568 O O . PHE A 1 72 ? 3.037 -4.815 -7.119 1.00 87.94 72 PHE A O 1
ATOM 575 N N . LEU A 1 73 ? 3.244 -2.619 -7.541 1.00 88.31 73 LEU A N 1
ATOM 576 C CA . LEU A 1 73 ? 4.680 -2.652 -7.885 1.00 88.31 73 LEU A CA 1
ATOM 577 C C . LEU A 1 73 ? 4.991 -3.625 -9.033 1.00 88.31 73 LEU A C 1
ATOM 579 O O . LEU A 1 73 ? 5.887 -4.459 -8.927 1.00 88.31 73 LEU A O 1
ATOM 583 N N . ASP A 1 74 ? 4.197 -3.548 -10.100 1.00 86.00 74 ASP A N 1
ATOM 584 C CA . ASP A 1 74 ? 4.218 -4.469 -11.245 1.00 86.00 74 ASP A CA 1
ATOM 585 C C . ASP A 1 74 ? 3.858 -5.929 -10.920 1.00 86.00 74 ASP A C 1
ATOM 587 O O . ASP A 1 74 ? 3.849 -6.758 -11.823 1.00 86.00 74 ASP A O 1
ATOM 591 N N . LEU A 1 75 ? 3.518 -6.264 -9.672 1.00 87.50 75 LEU A N 1
ATOM 592 C CA . LEU A 1 75 ? 3.038 -7.591 -9.299 1.00 87.50 75 LEU A CA 1
ATOM 593 C C . LEU A 1 75 ? 1.533 -7.681 -9.547 1.00 87.50 75 LEU A C 1
ATOM 595 O O . LEU A 1 75 ? 0.765 -6.986 -8.877 1.00 87.50 75 LEU A O 1
ATOM 599 N N . ALA A 1 76 ? 1.103 -8.549 -10.465 1.00 89.19 76 ALA A N 1
ATOM 600 C CA . ALA A 1 76 ? -0.307 -8.889 -10.573 1.00 89.19 76 ALA A CA 1
ATOM 601 C C . ALA A 1 76 ? -0.712 -9.792 -9.405 1.00 89.19 76 ALA A C 1
ATOM 603 O O . ALA A 1 76 ? -0.082 -10.812 -9.112 1.00 89.19 76 ALA A O 1
ATOM 604 N N . ILE A 1 77 ? -1.780 -9.383 -8.735 1.00 88.62 77 ILE A N 1
ATOM 605 C CA . ILE A 1 77 ? -2.365 -10.055 -7.587 1.00 88.62 77 ILE A CA 1
ATOM 606 C C . ILE A 1 77 ? -3.815 -10.338 -7.946 1.00 88.62 77 ILE A C 1
ATOM 608 O O . ILE A 1 77 ? -4.553 -9.422 -8.304 1.00 88.62 77 ILE A O 1
ATOM 612 N N . SER A 1 78 ? -4.243 -11.590 -7.827 1.00 90.56 78 SER A N 1
ATOM 613 C CA . SER A 1 78 ? -5.649 -11.957 -7.972 1.00 90.56 78 SER A CA 1
ATOM 614 C C . SER A 1 78 ? -6.148 -12.788 -6.798 1.00 90.56 78 SER A C 1
ATOM 616 O O . SER A 1 78 ? -5.381 -13.495 -6.156 1.00 90.56 78 SER A O 1
ATOM 618 N N . CYS A 1 79 ? -7.436 -12.692 -6.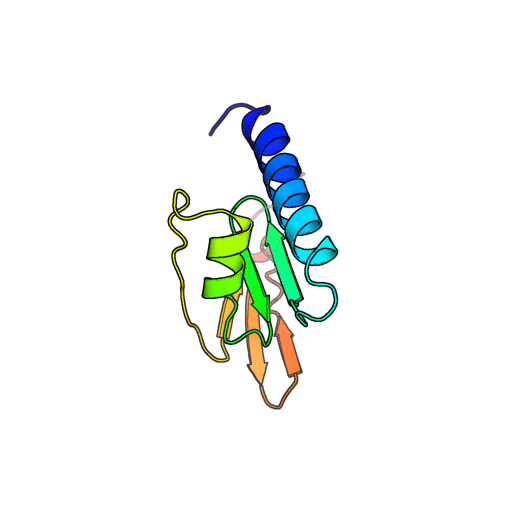495 1.00 86.44 79 CYS A N 1
ATOM 619 C CA . CYS A 1 79 ? -8.100 -13.420 -5.425 1.00 86.44 79 CYS A CA 1
ATOM 620 C C . CYS A 1 79 ? -9.201 -14.295 -6.024 1.00 86.44 79 CYS A C 1
ATOM 622 O O . CYS A 1 79 ? -10.255 -13.785 -6.400 1.00 86.44 79 CYS A O 1
ATOM 624 N N . VAL A 1 80 ? -8.972 -15.607 -6.076 1.00 87.12 80 VAL A N 1
ATOM 625 C CA . VAL A 1 80 ? -9.917 -16.598 -6.614 1.00 87.12 80 VAL A CA 1
ATOM 626 C C . VAL A 1 80 ? -10.213 -17.626 -5.524 1.00 87.12 80 VAL A C 1
ATOM 628 O O . VAL A 1 80 ? -9.291 -18.168 -4.918 1.00 87.12 80 VAL A O 1
ATOM 631 N N . ASP A 1 81 ? -11.494 -17.852 -5.223 1.00 88.00 81 ASP A N 1
ATOM 632 C CA . ASP A 1 81 ? -11.961 -18.821 -4.214 1.00 88.00 81 ASP A CA 1
ATOM 633 C C . ASP A 1 81 ? -11.280 -18.688 -2.836 1.00 88.00 81 ASP A C 1
ATOM 635 O O . ASP A 1 81 ? -10.914 -19.668 -2.184 1.00 88.00 81 ASP A O 1
ATOM 639 N N . GLY A 1 82 ? -11.070 -17.445 -2.391 1.00 83.12 82 GLY A N 1
ATOM 640 C CA . GLY A 1 82 ? -10.434 -17.141 -1.104 1.00 83.12 82 GLY A CA 1
ATOM 641 C C . GLY A 1 82 ? -8.914 -17.338 -1.079 1.00 83.12 82 GLY A C 1
ATOM 642 O O . GLY A 1 82 ? -8.313 -17.279 -0.007 1.00 83.12 82 GLY A O 1
ATOM 643 N N . ARG A 1 83 ? -8.279 -17.560 -2.235 1.00 84.94 83 ARG A N 1
ATOM 644 C CA . ARG A 1 83 ? -6.824 -17.698 -2.371 1.00 84.94 83 ARG A CA 1
ATOM 645 C C . ARG A 1 83 ? -6.246 -16.529 -3.153 1.00 84.94 83 ARG A C 1
ATOM 647 O O . ARG A 1 83 ? -6.759 -16.189 -4.215 1.00 84.94 83 ARG A O 1
ATOM 654 N N . CYS A 1 84 ? -5.152 -15.964 -2.648 1.00 84.88 84 CYS A N 1
ATOM 655 C CA . CYS A 1 84 ? -4.357 -14.990 -3.388 1.00 84.88 84 CYS A CA 1
ATOM 656 C C . CYS A 1 84 ? -3.401 -15.721 -4.340 1.00 84.88 84 CYS A C 1
ATOM 658 O O . CYS A 1 84 ? -2.626 -16.578 -3.910 1.00 84.88 84 CYS A O 1
ATOM 660 N N . ILE A 1 85 ? -3.450 -15.368 -5.616 1.00 88.25 85 ILE A N 1
ATOM 661 C CA . ILE A 1 85 ? -2.552 -15.813 -6.676 1.00 88.25 85 ILE A CA 1
ATOM 662 C C . I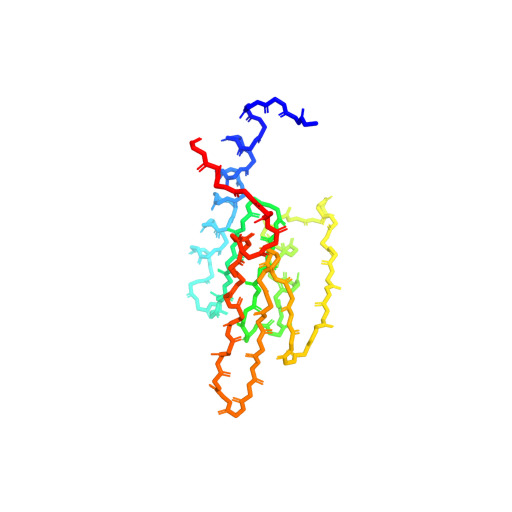LE A 1 85 ? -1.674 -14.616 -7.036 1.00 88.25 85 ILE A C 1
ATOM 664 O O . ILE A 1 85 ? -2.176 -13.515 -7.264 1.00 88.25 85 ILE A O 1
ATOM 668 N N . PHE A 1 86 ? -0.366 -14.844 -7.060 1.00 87.88 86 PHE A N 1
ATOM 669 C CA . PHE A 1 86 ? 0.638 -13.840 -7.384 1.00 87.88 86 PHE A CA 1
ATOM 670 C C . PHE A 1 86 ? 1.388 -14.299 -8.624 1.00 87.88 86 PHE A C 1
ATOM 672 O O . PHE A 1 86 ? 1.948 -15.400 -8.626 1.00 87.88 86 PHE A O 1
ATOM 679 N N . ASP A 1 87 ? 1.429 -13.457 -9.649 1.00 82.94 87 ASP A N 1
ATOM 680 C CA . ASP A 1 87 ? 2.202 -13.760 -10.848 1.00 82.94 87 ASP A CA 1
ATOM 681 C C . ASP A 1 87 ? 3.662 -13.372 -10.615 1.00 82.94 87 ASP A C 1
ATOM 683 O O . ASP A 1 87 ? 3.998 -12.202 -10.446 1.00 82.94 87 ASP A O 1
ATOM 687 N N . VAL A 1 88 ? 4.555 -14.362 -10.594 1.00 78.31 88 VAL A N 1
ATOM 688 C CA . VAL A 1 88 ? 5.998 -14.114 -10.509 1.00 78.31 88 VAL A CA 1
ATOM 689 C C . VAL A 1 88 ? 6.550 -13.966 -11.921 1.00 78.31 88 VAL A C 1
ATOM 691 O O . VAL A 1 88 ? 6.643 -14.937 -12.672 1.00 78.31 88 VAL A O 1
ATOM 694 N N . TYR A 1 89 ? 6.950 -12.749 -12.279 1.00 73.62 89 TYR A N 1
ATOM 695 C CA . TYR A 1 89 ? 7.559 -12.481 -13.579 1.00 73.62 89 TYR A CA 1
ATOM 696 C C . TYR A 1 89 ? 9.050 -12.811 -13.563 1.00 73.62 89 TYR A C 1
ATOM 698 O O . TYR A 1 89 ? 9.823 -12.236 -12.795 1.00 73.62 89 TYR A O 1
ATOM 706 N N . ASN A 1 90 ? 9.472 -13.703 -14.458 1.00 75.12 90 ASN A N 1
ATOM 707 C CA . ASN A 1 90 ? 10.884 -13.937 -14.724 1.00 75.12 90 ASN A CA 1
ATOM 708 C C . ASN A 1 90 ? 11.356 -13.047 -15.881 1.00 75.12 90 ASN A C 1
ATOM 710 O O . ASN A 1 90 ? 11.355 -13.471 -17.036 1.00 75.12 90 ASN A O 1
ATOM 714 N N . LYS A 1 91 ? 11.810 -11.831 -15.556 1.00 73.94 91 LYS A N 1
ATOM 715 C CA . LYS A 1 91 ? 12.324 -10.886 -16.561 1.00 73.94 91 LYS A CA 1
ATOM 716 C C . LYS A 1 91 ? 13.606 -11.356 -17.255 1.00 73.94 91 LYS A C 1
ATOM 718 O O . LYS A 1 91 ? 13.970 -10.778 -18.268 1.00 73.94 91 LYS A O 1
ATOM 723 N N . ILE A 1 92 ? 14.285 -12.404 -16.769 1.00 72.94 92 ILE A N 1
ATOM 724 C CA . ILE A 1 92 ? 15.458 -12.970 -17.461 1.00 72.94 92 ILE A CA 1
ATOM 725 C C . ILE A 1 92 ? 15.060 -13.472 -18.855 1.00 72.94 92 ILE A C 1
ATOM 727 O O . ILE A 1 92 ? 15.851 -13.371 -19.784 1.00 72.94 92 ILE A O 1
ATOM 731 N N . LEU A 1 93 ? 13.827 -13.964 -19.019 1.00 69.94 93 LEU A N 1
ATOM 732 C CA . LEU A 1 93 ? 13.330 -14.441 -20.311 1.00 69.94 93 LEU A CA 1
ATOM 733 C C . LEU A 1 93 ? 13.107 -13.311 -21.328 1.00 69.94 93 LEU A C 1
ATOM 735 O O . LEU A 1 93 ? 13.107 -13.577 -22.527 1.00 69.94 93 LEU A O 1
ATOM 739 N N . ASP A 1 94 ? 12.959 -12.068 -20.863 1.00 74.75 94 ASP A N 1
ATOM 740 C CA . ASP A 1 94 ? 12.739 -10.901 -21.722 1.00 74.75 94 ASP A CA 1
ATOM 741 C C . ASP A 1 94 ? 14.051 -10.328 -22.285 1.00 74.75 94 ASP A C 1
ATOM 743 O O . ASP A 1 94 ? 14.029 -9.496 -23.197 1.00 74.75 94 ASP A O 1
ATOM 747 N N . TYR A 1 95 ? 15.207 -10.771 -21.775 1.00 72.88 95 TYR A N 1
ATOM 748 C CA . TYR A 1 95 ? 16.517 -10.334 -22.251 1.00 72.88 95 TYR A CA 1
ATOM 749 C C . TYR A 1 95 ? 17.199 -11.448 -23.056 1.00 72.88 95 TYR A C 1
ATOM 751 O O . TYR A 1 95 ? 17.395 -12.550 -22.547 1.00 72.88 95 TYR A O 1
ATOM 759 N N . PRO A 1 96 ? 17.661 -11.182 -24.294 1.00 79.12 96 PRO A N 1
ATOM 760 C CA . PRO A 1 96 ? 18.394 -12.170 -25.088 1.00 79.12 96 PRO A CA 1
ATOM 761 C C . PRO A 1 96 ? 19.848 -12.368 -24.615 1.00 79.12 96 PRO A C 1
ATOM 763 O O . PRO A 1 96 ? 20.654 -12.960 -25.331 1.00 79.12 96 PRO A O 1
ATOM 766 N N . PHE A 1 97 ? 20.219 -11.840 -23.446 1.00 78.00 97 PHE A N 1
ATOM 767 C CA . PHE A 1 97 ? 21.579 -11.858 -22.917 1.00 78.00 97 PHE A CA 1
ATOM 768 C C . PHE A 1 97 ? 21.588 -12.004 -21.393 1.00 78.00 97 PHE A C 1
ATOM 770 O O . PHE A 1 97 ? 20.637 -11.638 -20.706 1.00 78.00 97 PHE A O 1
ATOM 777 N N . LEU A 1 98 ? 22.701 -12.520 -20.867 1.00 76.81 98 LEU A N 1
ATOM 778 C CA . LEU A 1 98 ? 22.952 -12.585 -19.431 1.00 76.81 98 LEU A CA 1
ATOM 779 C C . LEU A 1 98 ? 23.427 -11.215 -18.935 1.00 76.81 98 LEU A C 1
ATOM 781 O O . LEU A 1 98 ? 24.372 -10.647 -19.484 1.00 76.81 98 LEU A O 1
ATOM 785 N N . VAL A 1 99 ? 22.770 -10.689 -17.902 1.00 68.75 99 VAL A N 1
ATOM 786 C CA . VAL A 1 99 ? 23.251 -9.514 -17.167 1.00 68.75 99 VAL A CA 1
ATOM 787 C C . VAL A 1 99 ? 24.300 -10.012 -16.169 1.00 68.75 99 VAL A C 1
ATOM 789 O O . VAL A 1 99 ? 23.958 -10.785 -15.276 1.00 68.75 99 VAL A O 1
ATOM 792 N N . ASN A 1 100 ? 25.564 -9.627 -16.375 1.00 62.50 100 ASN A N 1
ATOM 793 C CA . ASN A 1 100 ? 26.680 -9.907 -15.459 1.00 62.50 100 ASN A CA 1
ATOM 794 C C . ASN A 1 100 ? 26.716 -8.920 -14.293 1.00 62.50 100 ASN A C 1
ATOM 796 O O . ASN A 1 100 ? 26.450 -7.721 -14.541 1.00 62.50 100 ASN A O 1
#

Solvent-accessible surface area (backbone atoms only — not comparable to full-atom values): 6533 Å² total; per-residue (Å²): 134,80,62,81,61,55,61,71,50,49,40,57,53,53,51,51,35,46,49,56,44,43,73,76,42,80,85,67,77,84,44,70,50,74,58,83,88,49,72,50,71,54,95,50,91,62,44,66,65,52,47,39,69,41,67,35,83,84,56,84,79,85,80,78,90,49,87,52,41,46,73,57,95,88,32,45,39,35,52,57,97,92,39,82,47,70,60,81,79,65,64,68,80,78,42,101,63,85,89,129

Secondary structure (DSSP, 8-state):
---THHHHHHHHHHHHHHHHHHHH-TTS---EEEETTEEEE-S-TTHHHHHHHHH-SSS-------TTEEEETTEEEEEETTEEEE----GGGG-SS---

Foldseek 3Di:
DDDPVPLVVQVVVLVVLVVVLCVVPVPQPWDWDDDRHDIDTDPRPCVVVSVCSSVNPVDDDDDDPPDQWDADPNWIWGADPNDIDIDDDDCVVVDPDDDD

Organism: NCBI:txid637853

Mean predicted aligned error: 7.29 Å

Radius of gyration: 16.89 Å; Cα contacts (8 Å, |Δi|>4): 67; chains: 1; bounding box: 40×36×44 Å

pLDDT: mean 84.46, std 8.47, range [50.25, 95.19]

Sequence (100 aa):
MGGNASPDIAAPTLSVMEFHYIRRHPNTGLCFFRYIDNILAINCLDFLDHAKKIYGTTFTLNTTYSGQYTCFLDLAISCVDGRCIFDVYNKILDYPFLVN

Nearest PDB structures (foldseek):
  2rhb-assembly1_F  TM=4.060E-01  e=3.122E+00  Severe acute respiratory syndrome-related coronavirus
  6nrd-assembly1_4  TM=3.766E-01  e=3.328E+00  Homo sapiens
  3qgd-assembly2_B  TM=2.993E-01  e=2.132E+00  Hepatitis C virus subtype 1b
  8xqb-assembly1_W4  TM=3.280E-01  e=6.700E+00  Escherichia phage Lambda
  6g51-assembly1_v  TM=2.027E-01  e=2.930E+00  Homo sapiens